Protein AF-A0A381Y6F7-F1 (afdb_monomer_lite)

Organism: NCBI:txid408172

pLDDT: mean 92.1, std 6.58, range [67.56, 97.69]

Sequence (168 aa):
MGVSTIHGAESFYEFLRPAHREKKAFVCNGSACMCAGTQDSLKKKLKEKLGDDKVGEMFCLGHCYENSSFHYNGENYAGNDIDKIDQIIKGENITQQKFVSKSFASTSFLMDDKLLNLDQFKSLLEKFINFDKKEIVKSILNSNLSGRGGAGFPTGLKWDFCSKEKSE

Secondary structure (DSSP, 8-state):
--HHHHHHHHHHSGGGSHHHHT-SEEEE--HHHHHTT-HHHHHHHHHHHH-GGGEEEES--S-TTT---EEETTEEE-GGGGGGHHHHHTT----PPPP------SS-SS--GGGSSHHHHHHHHHHHHTS-HHHHHHHHHHTTPBPTTTT--BHHHHHHHHHHSPP-

Radius of gyration: 22.66 Å; chains: 1; bounding box: 51×31×54 Å

InterPro domains:
  IPR036249 Thioredoxin-like superfamily [SSF52833] (2-108)
  IPR037225 NADH-ubiquinone oxidoreductase 51kDa subunit, FMN-binding domain superfamily [SSF142019] (113-166)

Foldseek 3Di:
DDPVVVLVVQCVDQCSNPLNVQAFKAAEPEPLLVVVVLRVVLQVLCCVVPNPSRYYYDYDPPVSVQHSWMDGDHDIAGHCVSVCVVCVVVVHDDDGDDDDDDDPDPDDDPDDPQPVDDVSVVVVCVVVVPDDPVVVLVVQQVVQDFDPPPPRHRPSVVSVVVVPDDDD

Structure (mmCIF, N/CA/C/O backbone):
data_AF-A0A381Y6F7-F1
#
_entry.id   AF-A0A381Y6F7-F1
#
loop_
_atom_site.group_PDB
_atom_site.id
_atom_site.type_symbol
_atom_site.label_atom_id
_atom_site.label_alt_id
_atom_site.label_comp_id
_atom_site.label_asym_id
_atom_site.label_entity_id
_atom_site.label_seq_id
_atom_site.pdbx_PDB_ins_code
_atom_site.Cartn_x
_atom_site.Cartn_y
_atom_site.Cartn_z
_atom_site.occupancy
_atom_site.B_iso_or_equiv
_atom_site.auth_seq_id
_atom_site.auth_comp_id
_atom_site.auth_asym_id
_atom_site.auth_atom_id
_atom_site.pdbx_PDB_model_num
ATOM 1 N N . MET A 1 1 ? -18.628 12.086 -21.484 1.00 79.19 1 MET A N 1
ATOM 2 C CA . MET A 1 1 ? -18.841 10.732 -20.920 1.00 79.19 1 MET A CA 1
ATOM 3 C C . MET A 1 1 ? -20.292 10.602 -20.494 1.00 79.19 1 MET A C 1
ATOM 5 O O . MET A 1 1 ? -20.850 11.593 -20.041 1.00 79.19 1 MET A O 1
ATOM 9 N N . GLY A 1 2 ? -20.904 9.430 -20.672 1.00 95.00 2 GLY A N 1
ATOM 10 C CA . GLY A 1 2 ? -22.287 9.191 -20.245 1.00 95.00 2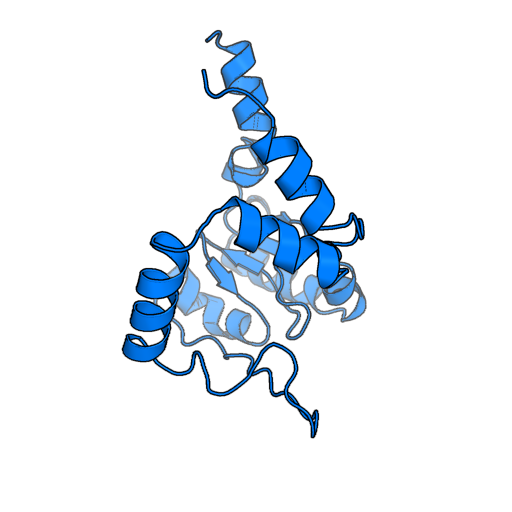 GLY A CA 1
ATOM 11 C C . GLY A 1 2 ? -22.401 8.933 -18.739 1.00 95.00 2 GLY A C 1
ATOM 12 O O . GLY A 1 2 ? -21.423 8.551 -18.096 1.00 95.00 2 GLY A O 1
ATOM 13 N N . VAL A 1 3 ? -23.607 9.099 -18.186 1.00 94.25 3 VAL A N 1
ATOM 14 C CA . VAL A 1 3 ? -23.908 8.854 -16.759 1.00 94.25 3 VAL A CA 1
ATOM 15 C C . VAL A 1 3 ? -23.587 7.411 -16.355 1.00 94.25 3 VAL A C 1
ATOM 17 O O . VAL A 1 3 ? -23.028 7.182 -15.287 1.00 94.25 3 VAL A O 1
ATOM 20 N N . SER A 1 4 ? -23.858 6.439 -17.229 1.00 94.94 4 SER A N 1
ATOM 21 C CA . SER A 1 4 ? -23.528 5.027 -16.996 1.00 94.94 4 SER A CA 1
ATOM 22 C C . SER A 1 4 ? -22.022 4.782 -16.882 1.00 94.94 4 SER A C 1
ATOM 24 O O . SER A 1 4 ? -21.589 4.030 -16.016 1.00 94.94 4 SER A O 1
ATOM 26 N N . THR A 1 5 ? -21.212 5.447 -17.711 1.00 96.31 5 THR A N 1
ATOM 27 C CA . THR A 1 5 ? -19.745 5.362 -17.653 1.00 96.31 5 THR A CA 1
ATOM 28 C C . THR A 1 5 ? -19.213 5.924 -16.339 1.00 96.31 5 THR A C 1
ATOM 30 O O . THR A 1 5 ? -18.355 5.310 -15.712 1.00 96.31 5 THR A O 1
ATOM 33 N N . ILE A 1 6 ? -19.751 7.068 -15.904 1.00 93.88 6 ILE A N 1
ATOM 34 C CA . ILE A 1 6 ? -19.375 7.697 -14.632 1.00 93.88 6 ILE A CA 1
ATOM 35 C C . ILE A 1 6 ? -19.743 6.776 -13.466 1.00 93.88 6 ILE A C 1
ATOM 37 O O . ILE A 1 6 ? -18.897 6.500 -12.621 1.00 93.88 6 ILE A O 1
ATOM 41 N N . HIS A 1 7 ? -20.965 6.240 -13.456 1.00 92.69 7 HIS A N 1
ATOM 42 C CA . HIS A 1 7 ? -21.415 5.324 -12.410 1.00 92.69 7 HIS A CA 1
ATOM 43 C C . HIS A 1 7 ? -20.602 4.019 -12.373 1.00 92.69 7 HIS A C 1
ATOM 45 O O . HIS A 1 7 ? -20.273 3.519 -11.298 1.00 92.69 7 HIS A O 1
ATOM 51 N N . GLY A 1 8 ? -20.232 3.476 -13.537 1.00 94.19 8 GLY A N 1
ATOM 52 C CA . GLY A 1 8 ? -19.371 2.295 -13.628 1.00 94.19 8 GLY A CA 1
ATOM 53 C C . GLY A 1 8 ? -17.983 2.540 -13.032 1.00 94.19 8 GLY A C 1
ATOM 54 O O . GLY A 1 8 ? -17.496 1.722 -12.258 1.00 94.19 8 GLY A O 1
ATOM 55 N N . ALA A 1 9 ? -17.373 3.691 -13.327 1.00 93.75 9 ALA A N 1
ATOM 56 C CA . ALA A 1 9 ? -16.093 4.069 -12.734 1.00 93.75 9 ALA A CA 1
ATOM 57 C C . ALA A 1 9 ? -16.208 4.321 -11.219 1.00 93.75 9 ALA A C 1
ATOM 59 O O . ALA A 1 9 ? -15.379 3.837 -10.456 1.00 93.75 9 ALA A O 1
ATOM 60 N N . GLU A 1 10 ? -17.248 5.028 -10.767 1.00 93.19 10 GLU A N 1
ATOM 61 C CA . GLU A 1 10 ? -17.475 5.322 -9.345 1.00 93.19 10 GLU A CA 1
ATOM 62 C C . GLU A 1 10 ? -17.694 4.043 -8.524 1.00 93.19 10 GLU A C 1
ATOM 64 O O . GLU A 1 10 ? -17.102 3.869 -7.464 1.00 93.19 10 GLU A O 1
ATOM 69 N N . SER A 1 11 ? -18.516 3.115 -9.012 1.00 93.38 11 SER A N 1
ATOM 70 C CA . SER A 1 11 ? -18.850 1.884 -8.281 1.00 93.38 11 SER A CA 1
ATOM 71 C C . SER A 1 11 ? -17.720 0.844 -8.241 1.00 93.38 11 SER A C 1
ATOM 73 O O . SER A 1 11 ? -17.747 -0.047 -7.382 1.00 93.38 11 SER A O 1
ATOM 75 N N . PHE A 1 12 ? -16.726 0.969 -9.131 1.00 93.38 12 PHE A N 1
ATOM 76 C CA . PHE A 1 12 ? -15.551 0.099 -9.192 1.00 93.38 12 PHE A CA 1
ATOM 77 C C . PHE A 1 12 ? -14.609 0.302 -8.000 1.00 93.38 12 PHE A C 1
ATOM 79 O O . PHE A 1 12 ? -14.135 -0.672 -7.416 1.00 93.38 12 PHE A O 1
ATOM 86 N N . TYR A 1 13 ? -14.346 1.554 -7.615 1.00 92.44 13 TYR A N 1
ATOM 87 C CA . TYR A 1 13 ? -13.439 1.862 -6.510 1.00 92.44 13 TYR A CA 1
ATOM 88 C C . TYR A 1 13 ? -14.158 1.748 -5.167 1.00 92.44 13 TYR A C 1
ATOM 90 O O . TYR A 1 13 ? -15.181 2.392 -4.941 1.00 92.44 13 TYR A O 1
ATOM 98 N N . GLU A 1 14 ? -13.585 0.972 -4.247 1.00 88.81 14 GLU A N 1
ATOM 99 C CA . GLU A 1 14 ? -14.238 0.607 -2.986 1.00 88.81 14 GLU A CA 1
ATOM 100 C C . GLU A 1 14 ? -14.725 1.831 -2.191 1.00 88.81 14 GLU A C 1
ATOM 102 O O . GLU A 1 14 ? -15.894 1.898 -1.833 1.00 88.81 14 GLU A O 1
ATOM 107 N N . PHE A 1 15 ? -13.885 2.858 -2.021 1.00 88.44 15 PHE A N 1
ATOM 108 C CA . PHE A 1 15 ? -14.240 4.082 -1.287 1.00 88.44 15 PHE A CA 1
ATOM 109 C C . PHE A 1 15 ? -15.236 5.005 -2.002 1.00 88.44 15 PHE A C 1
ATOM 111 O O . PHE A 1 15 ? -15.841 5.866 -1.364 1.00 88.44 15 PHE A O 1
ATOM 118 N N . LEU A 1 16 ? -15.407 4.856 -3.316 1.00 91.12 16 LEU A N 1
ATOM 119 C CA . LEU A 1 16 ? -16.358 5.653 -4.093 1.00 91.12 16 LEU A CA 1
ATOM 120 C C . LEU A 1 16 ? -17.727 4.969 -4.189 1.00 91.12 16 LEU A C 1
ATOM 122 O O . LEU A 1 16 ? -18.742 5.634 -4.414 1.00 91.12 16 LEU A O 1
ATOM 126 N N . ARG A 1 17 ? -17.791 3.654 -3.942 1.00 90.44 17 ARG A N 1
ATOM 127 C CA . ARG A 1 17 ? -19.044 2.901 -3.957 1.00 90.44 17 ARG A CA 1
ATOM 128 C C . ARG A 1 17 ? -20.024 3.468 -2.910 1.00 90.44 17 ARG A C 1
ATOM 130 O O . ARG A 1 17 ? -19.651 3.604 -1.743 1.00 90.44 17 ARG A O 1
ATOM 137 N N . PRO A 1 18 ? -21.298 3.741 -3.269 1.00 86.94 18 PRO A N 1
ATOM 138 C CA . PRO A 1 18 ? -22.288 4.317 -2.351 1.00 86.94 18 PRO A CA 1
ATOM 139 C C . PRO A 1 18 ? -22.393 3.603 -0.995 1.00 86.94 18 PRO A C 1
ATOM 141 O O . PRO A 1 18 ? -22.282 4.251 0.039 1.00 86.94 18 PRO A O 1
ATOM 144 N N . ALA A 1 19 ? -22.483 2.268 -0.994 1.00 86.81 19 ALA A N 1
ATOM 145 C CA . ALA A 1 19 ? -22.586 1.467 0.229 1.00 86.81 19 ALA A CA 1
ATOM 146 C C . ALA A 1 19 ? -21.365 1.589 1.164 1.00 86.81 19 ALA A C 1
ATOM 148 O O . ALA A 1 19 ? -21.490 1.411 2.374 1.00 86.81 19 ALA A O 1
ATOM 149 N N . HIS A 1 20 ? -20.182 1.884 0.614 1.00 88.81 20 HIS A N 1
ATOM 150 C CA . HIS A 1 20 ? -18.971 2.122 1.398 1.00 88.81 20 HIS A CA 1
ATOM 151 C C . HIS A 1 20 ? -18.963 3.536 1.986 1.00 88.81 20 HIS A C 1
ATOM 153 O O . HIS A 1 20 ? -18.633 3.698 3.155 1.00 88.81 20 HIS A O 1
ATOM 159 N N . ARG A 1 21 ? -19.406 4.550 1.231 1.00 86.81 21 ARG A N 1
ATOM 160 C CA . ARG A 1 21 ? -19.483 5.946 1.711 1.00 86.81 21 ARG A CA 1
ATOM 161 C C . ARG A 1 21 ? -20.404 6.139 2.917 1.00 86.81 21 ARG A C 1
ATOM 163 O O . ARG A 1 21 ? -20.231 7.087 3.675 1.00 86.81 21 ARG A O 1
ATOM 170 N N . GLU A 1 22 ? -21.378 5.254 3.106 1.00 89.31 22 GLU A N 1
ATOM 171 C CA . GLU A 1 22 ? -22.265 5.275 4.276 1.00 89.31 22 GLU A CA 1
ATOM 172 C C . GLU A 1 22 ? -21.573 4.822 5.576 1.00 89.31 22 GLU A C 1
ATOM 174 O O . GLU A 1 22 ? -22.058 5.120 6.676 1.00 89.31 22 GLU A O 1
ATOM 179 N N . LYS A 1 23 ? -20.442 4.111 5.464 1.00 93.12 23 LYS A N 1
ATOM 180 C CA . LYS A 1 23 ? -19.622 3.649 6.590 1.00 93.12 23 LYS A CA 1
ATOM 181 C C . LYS A 1 23 ? -18.607 4.720 6.993 1.00 93.12 23 LYS A C 1
ATOM 183 O O . LYS A 1 23 ? -18.137 5.500 6.173 1.00 93.12 23 LYS A O 1
ATOM 188 N N . LYS A 1 24 ? -18.252 4.740 8.279 1.00 93.38 24 LYS A N 1
ATOM 189 C CA . LYS A 1 24 ? -17.239 5.643 8.853 1.00 93.38 24 LYS A CA 1
ATOM 190 C C . LYS A 1 24 ? -15.921 4.940 9.159 1.00 93.38 24 LYS A C 1
ATOM 192 O O . LYS A 1 24 ? -14.872 5.569 9.072 1.00 93.38 24 LYS A O 1
ATOM 197 N N . ALA A 1 25 ? -15.985 3.664 9.538 1.00 96.44 25 ALA A N 1
ATOM 198 C CA . ALA A 1 25 ? -14.817 2.854 9.854 1.00 96.44 25 ALA A CA 1
ATOM 199 C C . ALA A 1 25 ? -14.862 1.515 9.123 1.00 96.44 25 ALA A C 1
ATOM 201 O O . ALA A 1 25 ? -15.943 0.969 8.887 1.00 96.44 25 ALA A O 1
ATOM 202 N N . PHE A 1 26 ? -13.691 0.956 8.834 1.00 97.06 26 PHE A N 1
ATOM 203 C CA . PHE A 1 26 ? -13.570 -0.342 8.180 1.00 97.06 26 PHE A CA 1
ATOM 204 C C . PHE A 1 26 ? -12.539 -1.213 8.874 1.00 97.06 26 PHE A C 1
ATOM 206 O O . PHE A 1 26 ? -11.397 -0.804 9.058 1.00 97.06 26 PHE A O 1
ATOM 213 N N . VAL A 1 27 ? -12.938 -2.426 9.235 1.00 97.56 27 VAL A N 1
ATOM 214 C CA . VAL A 1 27 ? -12.054 -3.426 9.835 1.00 97.56 27 VAL A CA 1
ATOM 215 C C . VAL A 1 27 ? -11.344 -4.204 8.728 1.00 97.56 27 VAL A C 1
ATOM 217 O O . VAL A 1 27 ? -11.984 -4.671 7.787 1.00 97.56 27 VAL A O 1
ATOM 220 N N . CYS A 1 28 ? -10.023 -4.356 8.830 1.00 97.38 28 CYS A N 1
ATOM 221 C CA . CYS A 1 28 ? -9.250 -5.158 7.881 1.00 97.38 28 CYS A CA 1
ATOM 222 C C . CYS A 1 28 ? -9.684 -6.635 7.944 1.00 97.38 28 CYS A C 1
ATOM 224 O O . CYS A 1 28 ? -9.648 -7.245 9.008 1.00 97.38 28 CYS A O 1
ATOM 226 N N . ASN A 1 29 ? -10.027 -7.244 6.814 1.00 96.19 29 ASN A N 1
ATOM 227 C CA . ASN A 1 29 ? -10.332 -8.677 6.713 1.00 96.19 29 ASN A CA 1
ATOM 228 C C . ASN A 1 29 ? -9.185 -9.486 6.074 1.00 96.19 29 ASN A C 1
ATOM 230 O O . ASN A 1 29 ? -9.373 -10.613 5.617 1.00 96.19 29 ASN A O 1
ATOM 234 N N . GLY A 1 30 ? -7.978 -8.911 6.037 1.00 95.81 30 GLY A N 1
ATOM 235 C CA . GLY A 1 30 ? -6.781 -9.586 5.547 1.00 95.81 30 GLY A CA 1
ATOM 236 C C . GLY A 1 30 ? -6.453 -10.833 6.372 1.00 95.81 30 GLY A C 1
ATOM 237 O O . GLY A 1 30 ? -6.586 -10.836 7.596 1.00 95.81 30 GLY A O 1
ATOM 238 N N . SER A 1 31 ? -5.974 -11.883 5.703 1.00 95.38 31 SER A N 1
ATOM 239 C CA . SER A 1 31 ? -5.714 -13.195 6.313 1.00 95.38 31 SER A CA 1
ATOM 240 C C . SER A 1 31 ? -4.795 -13.135 7.535 1.00 95.38 31 SER A C 1
ATOM 242 O O . SER A 1 31 ? -5.046 -13.842 8.503 1.00 95.38 31 SER A O 1
ATOM 244 N N . ALA A 1 32 ? -3.779 -12.267 7.529 1.00 95.62 32 ALA A N 1
ATOM 245 C CA . ALA A 1 32 ? -2.901 -12.058 8.681 1.00 95.62 32 ALA A CA 1
ATOM 246 C C . ALA A 1 32 ? -3.673 -11.565 9.918 1.00 95.62 32 ALA A C 1
ATOM 248 O O . ALA A 1 32 ? -3.568 -12.169 10.983 1.00 95.62 32 ALA A O 1
ATOM 249 N N . CYS A 1 33 ? -4.514 -10.537 9.766 1.00 95.88 33 CYS A N 1
ATOM 250 C CA . CYS A 1 33 ? -5.316 -9.999 10.867 1.00 95.88 33 CYS A CA 1
ATOM 251 C C . CYS A 1 33 ? -6.373 -10.999 11.353 1.00 95.88 33 CYS A C 1
ATOM 253 O O . CYS A 1 33 ? -6.590 -11.128 12.557 1.00 95.88 33 CYS A O 1
ATOM 255 N N . MET A 1 34 ? -6.992 -11.736 10.425 1.00 95.12 34 MET A N 1
ATOM 256 C CA . MET A 1 34 ? -7.941 -12.802 10.756 1.00 95.12 34 MET A CA 1
ATOM 257 C C . MET A 1 34 ? -7.259 -13.939 11.527 1.00 95.12 34 MET A C 1
ATOM 259 O O . MET A 1 34 ? -7.778 -14.390 12.542 1.00 95.12 34 MET A O 1
ATOM 263 N N . CYS A 1 35 ? -6.063 -14.357 11.100 1.00 96.38 35 CYS A N 1
ATOM 264 C CA . CYS A 1 35 ? -5.267 -15.374 11.788 1.00 96.38 35 CYS A CA 1
ATOM 265 C C . CYS A 1 35 ? -4.806 -14.914 13.178 1.00 96.38 35 CYS A C 1
ATOM 267 O O . CYS A 1 35 ? -4.701 -15.732 14.087 1.00 96.38 35 CYS A O 1
ATOM 269 N N . ALA A 1 36 ? -4.548 -13.615 13.356 1.00 96.19 36 ALA A N 1
ATOM 270 C CA . ALA A 1 36 ? -4.211 -13.041 14.654 1.00 96.19 36 ALA A CA 1
ATOM 271 C C . ALA A 1 36 ? -5.401 -13.009 15.633 1.00 96.19 36 ALA A C 1
ATOM 273 O O . ALA A 1 36 ? -5.193 -12.795 16.824 1.00 96.19 36 ALA A O 1
ATOM 274 N N . GLY A 1 37 ? -6.642 -13.180 15.155 1.00 96.12 37 GLY A N 1
ATOM 275 C CA . GLY A 1 37 ? -7.843 -13.205 16.001 1.00 96.12 37 GLY A CA 1
ATOM 276 C C . GLY A 1 37 ? -8.190 -11.864 16.660 1.00 96.12 37 GLY A C 1
ATOM 277 O O . GLY A 1 37 ? -8.941 -11.826 17.629 1.00 96.12 37 GLY A O 1
ATOM 278 N N . THR A 1 38 ? -7.645 -10.752 16.159 1.00 95.62 38 THR A N 1
ATOM 279 C CA . THR A 1 38 ? -7.806 -9.411 16.761 1.00 95.62 38 THR A CA 1
ATOM 280 C C . THR A 1 38 ? -9.019 -8.640 16.232 1.00 95.62 38 THR A C 1
ATOM 282 O O . THR A 1 38 ? -9.458 -7.669 16.846 1.00 95.62 38 THR A O 1
ATOM 285 N N . GLN A 1 39 ? -9.598 -9.076 15.111 1.00 96.06 39 GLN A N 1
ATOM 286 C CA . GLN A 1 39 ? -10.588 -8.278 14.384 1.00 96.06 39 GLN A CA 1
ATOM 287 C C . GLN A 1 39 ? -11.988 -8.302 14.995 1.00 96.06 39 GLN A C 1
ATOM 289 O O . GLN A 1 39 ? -12.707 -7.311 14.879 1.00 96.06 39 GLN A O 1
ATOM 294 N N . ASP A 1 40 ? -12.365 -9.363 15.709 1.00 96.19 40 ASP A N 1
ATOM 295 C CA . ASP A 1 40 ? -13.684 -9.443 16.346 1.00 96.19 40 ASP A CA 1
ATOM 296 C C . ASP A 1 40 ? -13.827 -8.441 17.499 1.00 96.19 40 ASP A C 1
ATOM 298 O O . ASP A 1 40 ? -14.822 -7.712 17.586 1.00 96.19 40 ASP A O 1
ATOM 302 N N . SER A 1 41 ? -12.811 -8.350 18.365 1.00 96.50 41 SER A N 1
ATOM 303 C CA . SER A 1 41 ? -12.792 -7.393 19.476 1.00 96.50 41 SER A CA 1
ATOM 304 C C . SER A 1 41 ? -12.710 -5.951 18.970 1.00 96.50 41 SER A C 1
ATOM 306 O O . SER A 1 41 ? -13.448 -5.086 19.450 1.00 96.50 41 SER A O 1
ATOM 308 N N . LEU A 1 42 ? -11.889 -5.705 17.944 1.00 97.38 42 LEU A N 1
ATOM 309 C CA . LEU A 1 42 ? -11.792 -4.420 17.257 1.00 97.38 42 LEU A CA 1
ATOM 310 C C . LEU A 1 42 ? -13.139 -3.985 16.669 1.00 97.38 42 LEU A C 1
ATOM 312 O O . LEU A 1 42 ? -13.602 -2.871 16.920 1.00 97.38 42 LEU A O 1
ATOM 316 N N . LYS A 1 43 ? -13.797 -4.875 15.918 1.00 97.62 43 LYS A N 1
ATOM 317 C CA . LYS A 1 43 ? -15.099 -4.616 15.296 1.00 97.62 43 LYS A CA 1
ATOM 318 C C . LYS A 1 43 ? -16.149 -4.272 16.343 1.00 97.62 43 LYS A C 1
ATOM 320 O O . LYS A 1 43 ? -16.899 -3.318 16.150 1.00 97.62 43 LYS A O 1
ATOM 325 N N . LYS A 1 44 ? -16.179 -5.001 17.464 1.00 97.62 44 LYS A N 1
ATOM 326 C CA . LYS A 1 44 ? -17.082 -4.712 18.585 1.00 97.62 44 LYS A CA 1
ATOM 327 C C . LYS A 1 44 ? -16.841 -3.309 19.154 1.00 97.62 44 LYS A C 1
ATOM 329 O O . LYS A 1 44 ? -17.784 -2.530 19.243 1.00 97.62 44 LYS A O 1
ATOM 334 N N . LYS A 1 45 ? -15.588 -2.954 19.451 1.00 97.44 45 LYS A N 1
ATOM 335 C CA . LYS A 1 45 ? -15.225 -1.642 20.013 1.00 97.44 45 LYS A CA 1
ATOM 336 C C . LYS A 1 45 ? -15.564 -0.482 19.069 1.00 97.44 45 LYS A C 1
ATOM 338 O O . LYS A 1 45 ? -16.076 0.543 19.509 1.00 97.44 45 LYS A O 1
ATOM 343 N N . LEU A 1 46 ? -15.343 -0.648 17.764 1.00 97.44 46 LEU A N 1
ATOM 344 C CA . LEU A 1 46 ? -15.738 0.354 16.768 1.00 97.44 46 LEU A CA 1
ATOM 345 C C . LEU A 1 46 ? -17.259 0.513 16.687 1.00 97.44 46 LEU A C 1
ATOM 347 O O . LEU A 1 46 ? -17.748 1.639 16.625 1.00 97.44 46 LEU A O 1
ATOM 351 N N . LYS A 1 47 ? -18.013 -0.591 16.724 1.00 97.56 47 LYS A N 1
ATOM 352 C CA . LYS A 1 47 ? -19.483 -0.561 16.703 1.00 97.56 47 LYS A CA 1
ATOM 353 C C . LYS A 1 47 ? -20.062 0.120 17.937 1.00 97.56 47 LYS A C 1
ATOM 355 O O . LYS A 1 47 ? -20.972 0.929 17.799 1.00 97.56 47 LYS A O 1
ATOM 360 N N . GLU A 1 48 ? -19.492 -0.134 19.114 1.00 97.19 48 GLU A N 1
ATOM 361 C CA . GLU A 1 48 ? -19.870 0.543 20.362 1.00 97.19 48 GLU A CA 1
ATOM 362 C C . GLU A 1 48 ? -19.678 2.067 20.285 1.00 97.19 48 GLU A C 1
ATOM 364 O O . GLU A 1 48 ? -20.453 2.814 20.878 1.00 97.19 48 GLU A O 1
ATOM 369 N N . LYS A 1 49 ? -18.670 2.544 19.543 1.00 96.25 49 LYS A N 1
ATOM 370 C CA . LYS A 1 49 ? -18.358 3.977 19.418 1.00 96.25 49 LYS A CA 1
ATOM 371 C C . LYS A 1 49 ? -19.066 4.680 18.260 1.00 96.25 49 LYS A C 1
ATOM 373 O O . LYS A 1 49 ? -19.368 5.865 18.371 1.00 96.25 49 LYS A O 1
ATOM 378 N N . LEU A 1 50 ? -19.290 3.989 17.143 1.00 95.56 50 LEU A N 1
ATOM 379 C CA . LEU A 1 50 ? -19.746 4.598 15.886 1.00 95.56 50 LEU A CA 1
ATOM 380 C C . LEU A 1 50 ? -21.156 4.173 15.461 1.00 95.56 50 LEU A C 1
ATOM 382 O O . LEU A 1 50 ? -21.746 4.856 14.624 1.00 95.56 50 LEU A O 1
ATOM 386 N N . GLY A 1 51 ? -21.685 3.083 16.017 1.00 95.75 51 GLY A N 1
ATOM 387 C CA . GLY A 1 51 ? -22.933 2.449 15.595 1.00 95.75 51 GLY A CA 1
ATOM 388 C C . GLY A 1 51 ? -22.717 1.278 14.631 1.00 95.75 51 GLY A C 1
ATOM 389 O O . GLY A 1 51 ? -21.765 1.244 13.846 1.00 95.75 51 GLY A O 1
ATOM 390 N N . ASP A 1 52 ? -23.628 0.303 14.678 1.00 93.44 52 ASP A N 1
ATOM 391 C CA . ASP A 1 52 ? -23.560 -0.925 13.875 1.00 93.44 52 ASP A CA 1
ATOM 392 C C . ASP A 1 52 ? -23.594 -0.669 12.365 1.00 93.44 52 ASP A C 1
ATOM 394 O O . ASP A 1 52 ? -22.940 -1.372 11.591 1.00 93.44 52 ASP A O 1
ATOM 398 N N . ASP A 1 53 ? -24.331 0.354 11.937 1.00 94.12 53 ASP A N 1
ATOM 399 C CA . ASP A 1 53 ? -24.473 0.730 10.537 1.00 94.12 53 ASP A CA 1
ATOM 400 C C . ASP A 1 53 ? -23.242 1.470 9.997 1.00 94.12 53 ASP A C 1
ATOM 402 O O . ASP A 1 53 ? -23.092 1.562 8.779 1.00 94.12 53 ASP A O 1
ATOM 406 N N . LYS A 1 54 ? -22.334 1.946 10.863 1.00 95.12 54 LYS A N 1
ATOM 407 C CA . LYS A 1 54 ? -21.157 2.746 10.482 1.00 95.12 54 LYS A CA 1
ATOM 408 C C . LYS A 1 54 ? -19.856 1.963 10.364 1.00 95.12 54 LYS A C 1
ATOM 410 O O . LYS A 1 54 ? -18.870 2.535 9.900 1.00 95.12 54 LYS A O 1
ATOM 415 N N . VAL A 1 55 ? -19.843 0.686 10.736 1.00 96.56 55 VAL A N 1
ATOM 416 C CA . VAL A 1 55 ? -18.642 -0.157 10.671 1.00 96.56 55 VAL A CA 1
ATOM 417 C C . VAL A 1 55 ? -18.777 -1.177 9.546 1.00 96.56 55 VAL A C 1
ATOM 419 O O . VAL A 1 55 ? -19.700 -1.992 9.532 1.00 96.56 55 VAL A O 1
ATOM 422 N N . GLY A 1 56 ? -17.863 -1.105 8.583 1.00 94.94 56 GLY A N 1
ATOM 423 C CA . GLY A 1 56 ? -17.714 -2.060 7.492 1.00 94.94 56 GLY A CA 1
ATOM 424 C C . GLY A 1 56 ? -16.460 -2.918 7.636 1.00 94.94 56 GLY A C 1
ATOM 425 O O . GLY A 1 56 ? -15.754 -2.878 8.645 1.00 94.94 56 GLY A O 1
ATOM 426 N N . GLU A 1 57 ? -16.173 -3.675 6.588 1.00 94.81 57 GLU A N 1
ATOM 427 C CA . GLU A 1 57 ? -14.931 -4.426 6.424 1.00 94.81 57 GLU A CA 1
ATOM 428 C C . GLU A 1 57 ? -14.262 -4.004 5.123 1.00 94.81 57 GLU A C 1
ATOM 430 O O . GLU A 1 57 ? -14.939 -3.583 4.185 1.00 94.81 57 GLU A O 1
ATOM 435 N N . MET A 1 58 ? -12.942 -4.135 5.067 1.00 92.81 58 MET A N 1
ATOM 436 C CA . MET A 1 58 ? -12.165 -3.880 3.862 1.00 92.81 58 MET A CA 1
ATOM 437 C C . MET A 1 58 ? -10.973 -4.815 3.756 1.00 92.81 58 MET A C 1
ATOM 439 O O . MET A 1 58 ? -10.516 -5.382 4.750 1.00 92.81 58 MET A O 1
ATOM 443 N N . PHE A 1 59 ? -10.448 -4.931 2.540 1.00 92.81 59 PHE A N 1
ATOM 444 C CA . PHE A 1 59 ? -9.254 -5.718 2.271 1.00 92.81 59 PHE A CA 1
ATOM 445 C C . PHE A 1 59 ? -8.009 -5.164 2.972 1.00 92.81 59 PHE A C 1
ATOM 447 O O . PHE A 1 59 ? -8.012 -4.067 3.527 1.00 92.81 59 PHE A O 1
ATOM 454 N N . CYS A 1 60 ? -6.953 -5.983 2.959 1.00 94.31 60 CYS A N 1
ATOM 455 C CA . CYS A 1 60 ? -5.693 -5.767 3.665 1.00 94.31 60 CYS A CA 1
ATOM 456 C C . CYS A 1 60 ? -5.246 -4.296 3.701 1.00 94.31 60 CYS A C 1
ATOM 458 O O . CYS A 1 60 ? -4.992 -3.690 2.662 1.00 94.31 60 CYS A O 1
ATOM 460 N N . LEU A 1 61 ? -5.075 -3.772 4.917 1.00 94.81 61 LEU A N 1
ATOM 461 C CA . LEU A 1 61 ? -4.650 -2.394 5.168 1.00 94.81 61 LEU A CA 1
ATOM 462 C C . LEU A 1 61 ? -3.130 -2.184 5.188 1.00 94.81 61 LEU A C 1
ATOM 464 O O . LEU A 1 61 ? -2.670 -1.068 5.395 1.00 94.81 61 LEU A O 1
ATOM 468 N N . GLY A 1 62 ? -2.333 -3.239 4.998 1.00 92.88 62 GLY A N 1
ATOM 469 C CA . GLY A 1 62 ? -0.868 -3.138 5.012 1.00 92.88 62 GLY A CA 1
ATOM 470 C C . GLY A 1 62 ? -0.232 -3.073 6.408 1.00 92.88 62 GLY A C 1
ATOM 471 O O . GLY A 1 62 ? 0.976 -2.894 6.508 1.00 92.88 62 GLY A O 1
ATOM 472 N N . HIS A 1 63 ? -1.007 -3.290 7.474 1.00 93.19 63 HIS A N 1
ATOM 473 C CA . HIS A 1 63 ? -0.547 -3.285 8.872 1.00 93.19 63 HIS A CA 1
ATOM 474 C C . HIS A 1 63 ? -0.471 -4.695 9.492 1.00 93.19 63 HIS A C 1
ATOM 476 O O . HIS A 1 63 ? -0.649 -4.885 10.695 1.00 93.19 63 HIS A O 1
ATOM 482 N N . CYS A 1 64 ? -0.185 -5.718 8.678 1.00 91.38 64 CYS A N 1
ATOM 483 C CA . CYS A 1 64 ? -0.137 -7.122 9.118 1.00 91.38 64 CYS A CA 1
ATOM 484 C C . CYS A 1 64 ? 0.864 -7.391 10.257 1.00 91.38 64 CYS A C 1
ATOM 486 O O . CYS A 1 64 ? 0.742 -8.390 10.956 1.00 91.38 64 CYS A O 1
ATOM 488 N N . TYR A 1 65 ? 1.869 -6.529 10.421 1.00 89.62 65 TYR A N 1
ATOM 489 C CA . TYR A 1 65 ? 2.891 -6.638 11.462 1.00 89.62 65 TYR A CA 1
ATOM 490 C C . TYR A 1 65 ? 2.382 -6.221 12.855 1.00 89.62 65 TYR A C 1
ATOM 492 O O . TYR A 1 65 ? 2.963 -6.635 13.853 1.00 89.62 65 TYR A O 1
ATOM 500 N N . GLU A 1 66 ? 1.297 -5.442 12.930 1.00 91.62 66 GLU A N 1
ATOM 501 C CA . GLU A 1 66 ? 0.672 -4.992 14.184 1.00 91.62 66 GLU A CA 1
ATOM 502 C C . GLU A 1 66 ? -0.721 -5.596 14.410 1.00 91.62 66 GLU A C 1
ATOM 504 O O . GLU A 1 66 ? -1.137 -5.759 15.555 1.00 91.62 66 GLU A O 1
ATOM 509 N N . ASN A 1 67 ? -1.424 -5.994 13.342 1.00 93.31 67 ASN A N 1
ATOM 510 C CA . ASN A 1 67 ? -2.822 -6.440 13.386 1.00 93.31 67 ASN A CA 1
ATOM 511 C C . ASN A 1 67 ? -3.743 -5.363 13.982 1.00 93.31 67 ASN A C 1
ATOM 513 O O . ASN A 1 67 ? -3.431 -4.175 13.869 1.00 93.31 67 ASN A O 1
ATOM 517 N N . SER A 1 68 ? -4.918 -5.744 14.506 1.00 95.94 68 SER A N 1
ATOM 518 C CA . SER A 1 68 ? -5.944 -4.809 15.002 1.00 95.94 68 SER A CA 1
ATOM 519 C C . SER A 1 68 ? -6.192 -3.636 14.043 1.00 95.94 68 SER A C 1
ATOM 521 O O . SER A 1 68 ? -6.377 -2.496 14.463 1.00 95.94 68 SER A O 1
ATOM 523 N N . SER A 1 69 ? -6.117 -3.900 12.736 1.00 96.81 69 SER A N 1
ATOM 524 C CA . SER A 1 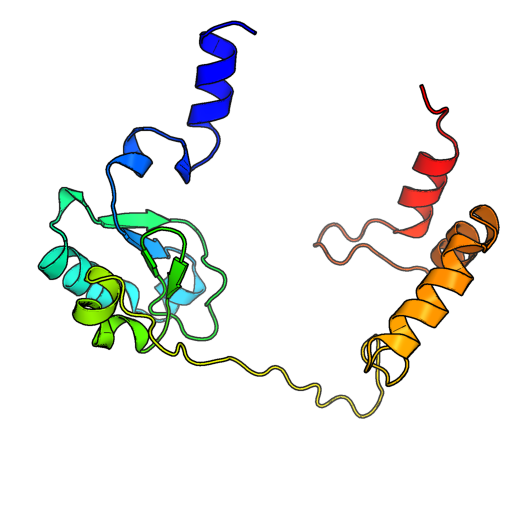69 ? -6.016 -2.841 11.738 1.00 96.81 69 SER A CA 1
ATOM 525 C C . SER A 1 69 ? -7.396 -2.376 11.303 1.00 96.81 69 SER A C 1
ATOM 527 O O . SER A 1 69 ? -8.246 -3.198 10.936 1.00 96.81 69 SER A O 1
ATOM 529 N N . PHE A 1 70 ? -7.600 -1.063 11.293 1.00 97.38 70 PHE A N 1
ATOM 530 C CA . PHE A 1 70 ? -8.824 -0.434 10.816 1.00 97.38 70 PHE A CA 1
ATOM 531 C C . PHE A 1 70 ? -8.535 0.874 10.086 1.00 97.38 70 PHE A C 1
ATOM 533 O O . PHE A 1 70 ? -7.525 1.532 10.317 1.00 97.38 70 PHE A O 1
ATOM 540 N N . HIS A 1 71 ? -9.447 1.246 9.198 1.00 96.38 71 HIS A N 1
ATOM 541 C CA . HIS A 1 71 ? -9.448 2.525 8.510 1.00 96.38 71 HIS A CA 1
ATOM 542 C C . HIS A 1 71 ? -10.520 3.423 9.109 1.00 96.38 71 HIS A C 1
ATOM 544 O O . HIS A 1 71 ? -11.649 2.971 9.318 1.00 96.38 71 HIS A O 1
ATOM 550 N N . TYR A 1 72 ? -10.197 4.690 9.339 1.00 95.38 72 TYR A N 1
ATOM 551 C CA . TYR A 1 72 ? -11.155 5.706 9.752 1.00 95.38 72 TYR A CA 1
ATOM 552 C C . TYR A 1 72 ? -10.789 7.049 9.119 1.00 95.38 72 TYR A C 1
ATOM 554 O O . TYR A 1 72 ? -9.667 7.524 9.253 1.00 95.38 72 TYR A O 1
ATOM 562 N N . ASN A 1 73 ? -11.754 7.659 8.428 1.00 89.75 73 ASN A N 1
ATOM 563 C CA . ASN A 1 73 ? -11.657 9.013 7.874 1.00 89.75 73 ASN A CA 1
ATOM 564 C C . ASN A 1 73 ? -10.386 9.312 7.042 1.00 89.75 73 ASN A C 1
ATOM 566 O O . ASN A 1 73 ? -9.793 10.380 7.170 1.00 89.75 73 ASN A O 1
ATOM 570 N N . GLY A 1 74 ? -9.969 8.382 6.178 1.00 89.25 74 GLY A N 1
ATOM 571 C CA . GLY A 1 74 ? -8.809 8.571 5.300 1.00 89.25 74 GLY A CA 1
ATOM 572 C C . GLY A 1 74 ? -7.479 8.103 5.892 1.00 89.25 74 GLY A C 1
ATOM 573 O O . GLY A 1 74 ? -6.491 8.051 5.163 1.00 89.25 74 GLY A O 1
ATOM 574 N N . GLU A 1 75 ? -7.456 7.686 7.158 1.00 93.12 75 GLU A N 1
ATOM 575 C CA . GLU A 1 75 ? -6.258 7.189 7.831 1.00 93.12 75 GLU A CA 1
ATOM 576 C C . GLU A 1 75 ? -6.392 5.721 8.241 1.00 93.12 75 GLU A C 1
ATOM 578 O O . GLU A 1 75 ? -7.477 5.232 8.567 1.00 93.12 75 GLU A O 1
ATOM 583 N N . ASN A 1 76 ? -5.262 5.015 8.220 1.00 95.06 76 ASN A N 1
ATOM 584 C CA . ASN A 1 76 ? -5.149 3.659 8.740 1.00 95.06 76 ASN A CA 1
ATOM 585 C C . ASN A 1 76 ? -4.564 3.702 10.152 1.00 95.06 76 ASN A C 1
ATOM 587 O O . ASN A 1 76 ? -3.654 4.484 10.427 1.00 95.06 76 ASN A O 1
ATOM 591 N N . TYR A 1 77 ? -5.077 2.825 11.005 1.00 95.81 77 TYR A N 1
ATOM 592 C CA . TYR A 1 77 ? -4.680 2.640 12.396 1.00 95.81 77 TYR A CA 1
ATOM 593 C C . TYR A 1 77 ? -4.474 1.149 12.664 1.00 95.81 77 TYR A C 1
ATOM 595 O O . TYR A 1 77 ? -5.090 0.304 12.000 1.00 95.81 77 TYR A O 1
ATOM 603 N N . ALA A 1 78 ? -3.623 0.810 13.631 1.00 95.69 78 ALA A N 1
ATOM 604 C CA . ALA A 1 78 ? -3.297 -0.580 13.939 1.00 95.69 78 ALA A CA 1
ATOM 605 C C . ALA A 1 78 ? -2.886 -0.787 15.404 1.00 95.69 78 ALA A C 1
ATOM 607 O O . ALA A 1 78 ? -2.777 0.156 16.187 1.00 95.69 78 ALA A O 1
ATOM 608 N N . GLY A 1 79 ? -2.706 -2.052 15.792 1.00 94.56 79 GLY A N 1
ATOM 609 C CA . GLY A 1 79 ? -2.202 -2.420 17.112 1.00 94.56 79 GLY A CA 1
ATOM 610 C C . GLY A 1 79 ? -3.018 -1.799 18.250 1.00 94.56 79 GLY A C 1
ATOM 611 O O . GLY A 1 79 ? -4.214 -2.062 18.388 1.00 94.56 79 GLY A O 1
ATOM 612 N N . ASN A 1 80 ? -2.360 -0.963 19.057 1.00 94.88 80 ASN A N 1
ATOM 613 C CA . ASN A 1 80 ? -2.952 -0.314 20.232 1.00 94.88 80 ASN A CA 1
ATOM 614 C C . ASN A 1 80 ? -3.622 1.037 19.918 1.00 94.88 80 ASN A C 1
ATOM 616 O O . ASN A 1 80 ? -4.160 1.676 20.822 1.00 94.88 80 ASN A O 1
ATOM 620 N N . ASP A 1 81 ? -3.627 1.500 18.664 1.00 95.44 81 ASP A N 1
ATOM 621 C CA . ASP A 1 81 ? -4.269 2.772 18.297 1.00 95.44 81 ASP A CA 1
ATOM 622 C C . ASP A 1 81 ? -5.768 2.771 18.617 1.00 95.44 81 ASP A C 1
ATOM 624 O O . ASP A 1 81 ? -6.340 3.797 18.989 1.00 95.44 81 ASP A O 1
ATOM 628 N N . ILE A 1 82 ? -6.401 1.595 18.564 1.00 95.88 82 ILE A N 1
ATOM 629 C CA . ILE A 1 82 ? -7.803 1.413 18.943 1.00 95.88 82 ILE A CA 1
ATOM 630 C C . ILE A 1 82 ? -8.091 1.829 20.397 1.00 95.88 82 ILE A C 1
ATOM 632 O O . ILE A 1 82 ? -9.223 2.182 20.735 1.00 95.88 82 ILE A O 1
ATOM 636 N N . ASP A 1 83 ? -7.094 1.836 21.281 1.00 95.19 83 ASP A N 1
ATOM 637 C CA . ASP A 1 83 ? -7.254 2.303 22.663 1.00 95.19 83 ASP A CA 1
ATOM 638 C C . ASP A 1 83 ? -7.453 3.811 22.763 1.00 95.19 83 ASP A C 1
ATOM 640 O O . ASP A 1 83 ? -8.033 4.292 23.735 1.00 95.19 83 ASP A O 1
ATOM 644 N N . LYS A 1 84 ? -7.081 4.546 21.714 1.00 96.19 84 LYS A N 1
ATOM 645 C CA . LYS A 1 84 ? -7.265 5.992 21.592 1.00 96.19 84 LYS A CA 1
ATOM 646 C C . LYS A 1 84 ? -8.443 6.361 20.687 1.00 96.19 84 LYS A C 1
ATOM 648 O O . LYS A 1 84 ? -8.524 7.500 20.239 1.00 96.19 84 LYS A O 1
ATOM 653 N N . ILE A 1 85 ? -9.384 5.445 20.435 1.00 95.69 85 ILE A N 1
ATOM 654 C CA . ILE A 1 85 ? -10.523 5.679 19.528 1.00 95.69 85 ILE A CA 1
ATOM 655 C C . ILE A 1 85 ? -11.319 6.953 19.847 1.00 95.69 85 ILE A C 1
ATOM 657 O O . ILE A 1 85 ? -11.752 7.651 18.937 1.00 95.69 85 ILE A O 1
ATOM 661 N N . ASP A 1 86 ? -11.457 7.311 21.125 1.00 96.31 86 ASP A N 1
ATOM 662 C CA . ASP A 1 86 ? -12.143 8.543 21.529 1.00 96.31 86 ASP A CA 1
ATOM 663 C C . ASP A 1 86 ? -11.400 9.816 21.091 1.00 96.31 86 ASP A C 1
ATOM 665 O O . ASP A 1 86 ? -12.040 10.823 20.800 1.00 96.31 86 ASP A O 1
ATOM 669 N N . GLN A 1 87 ? -10.067 9.775 21.026 1.00 96.31 87 GLN A N 1
ATOM 670 C CA . GLN A 1 87 ? -9.231 10.866 20.507 1.00 96.31 87 GLN A CA 1
ATOM 671 C C . GLN A 1 87 ? -9.303 10.901 18.975 1.00 96.31 87 GLN A C 1
ATOM 673 O O . GLN A 1 87 ? -9.548 11.954 18.388 1.00 96.31 87 GLN A O 1
ATOM 678 N N . ILE A 1 88 ? -9.201 9.729 18.333 1.00 95.75 88 ILE A N 1
ATOM 679 C CA . ILE A 1 88 ? -9.293 9.573 16.871 1.00 95.75 88 ILE A CA 1
ATOM 680 C C . ILE A 1 88 ? -10.618 10.145 16.344 1.00 95.75 88 ILE A C 1
ATOM 682 O O . ILE A 1 88 ? -10.632 10.927 15.396 1.00 95.75 88 ILE A O 1
ATOM 686 N N . ILE A 1 89 ? -11.747 9.814 16.981 1.00 95.12 89 ILE A N 1
ATOM 687 C CA . ILE A 1 89 ? -13.073 10.286 16.549 1.00 95.12 89 ILE A CA 1
ATOM 688 C C . ILE A 1 89 ? -13.214 11.809 16.685 1.00 95.12 89 ILE A C 1
ATOM 690 O O . ILE A 1 89 ? -13.911 12.426 15.879 1.00 95.12 89 ILE A O 1
ATOM 694 N N . LYS A 1 90 ? -12.539 12.426 17.663 1.00 95.50 90 LYS A N 1
ATOM 695 C CA . LYS A 1 90 ? -12.501 13.888 17.837 1.00 95.50 90 LYS A CA 1
ATOM 696 C C . LYS A 1 90 ? -11.600 14.598 16.822 1.00 95.50 90 LYS A C 1
ATOM 698 O O . LYS A 1 90 ? -11.609 15.825 16.782 1.00 95.50 90 LYS A O 1
ATOM 703 N N . GLY A 1 91 ? -10.847 13.853 16.011 1.00 92.06 91 GLY A N 1
ATOM 704 C CA . GLY A 1 91 ? -9.869 14.405 15.075 1.00 92.06 91 GLY A CA 1
ATOM 705 C C . GLY A 1 91 ? -8.568 14.842 15.751 1.00 92.06 91 GLY A C 1
ATOM 706 O O . GLY A 1 91 ? -7.858 15.693 15.219 1.00 92.06 91 GLY A O 1
ATOM 707 N N . GLU A 1 92 ? -8.261 14.304 16.933 1.00 93.94 92 GLU A N 1
ATOM 708 C CA . GLU A 1 92 ? -6.971 14.532 17.580 1.00 93.94 92 GLU A CA 1
ATOM 709 C C . GLU A 1 92 ? -5.879 13.727 16.860 1.00 93.94 92 GLU A C 1
ATOM 711 O O . GLU A 1 92 ? -6.057 12.550 16.540 1.00 93.94 92 GLU A O 1
ATOM 716 N N . ASN A 1 93 ? -4.720 14.349 16.636 1.00 87.38 93 ASN A N 1
ATOM 717 C CA . ASN A 1 93 ? -3.567 13.663 16.060 1.00 87.38 93 ASN A CA 1
ATOM 718 C C . ASN A 1 93 ? -2.944 12.735 17.102 1.00 87.38 93 ASN A C 1
ATOM 720 O O . ASN A 1 93 ? -2.269 13.192 18.029 1.00 87.38 93 ASN A O 1
ATOM 724 N N . ILE A 1 94 ? -3.135 11.429 16.934 1.00 92.00 94 ILE A N 1
ATOM 725 C CA . ILE A 1 94 ? -2.473 10.437 17.774 1.00 92.00 94 ILE A CA 1
ATOM 726 C C . ILE A 1 94 ? -1.103 10.074 17.202 1.00 92.00 94 ILE A C 1
ATOM 728 O O . ILE A 1 94 ? -0.926 9.868 16.003 1.00 92.00 94 ILE A O 1
ATOM 732 N N . THR A 1 95 ? -0.111 9.941 18.079 1.00 90.00 95 THR A N 1
ATOM 733 C CA . THR A 1 95 ? 1.163 9.331 17.696 1.00 90.00 95 THR A CA 1
ATOM 734 C C . THR A 1 95 ? 0.952 7.829 17.538 1.00 90.00 95 THR A C 1
ATOM 736 O O . THR A 1 95 ? 0.844 7.120 18.546 1.00 90.00 95 THR A O 1
ATOM 739 N N . GLN A 1 96 ? 0.885 7.372 16.286 1.00 88.25 96 GLN A N 1
ATOM 740 C CA . GLN A 1 96 ? 0.894 5.952 15.936 1.00 88.25 96 GLN A CA 1
ATOM 741 C C . GLN A 1 96 ? 2.282 5.350 16.179 1.00 88.25 96 GLN A C 1
ATOM 743 O O . GLN A 1 96 ? 3.311 6.034 16.073 1.00 88.25 96 GLN A O 1
ATOM 748 N N . GLN A 1 97 ? 2.324 4.058 16.495 1.00 80.94 97 GLN A N 1
ATOM 749 C CA . GLN A 1 97 ? 3.586 3.344 16.626 1.00 80.94 97 GLN A CA 1
ATOM 750 C C . GLN A 1 97 ? 4.242 3.198 15.245 1.00 80.94 97 GLN A C 1
ATOM 752 O O . GLN A 1 97 ? 3.617 2.803 14.266 1.00 80.94 97 GLN A O 1
ATOM 757 N N . LYS A 1 98 ? 5.526 3.560 15.140 1.00 78.19 98 LYS A N 1
ATOM 758 C CA . LYS A 1 98 ? 6.277 3.393 13.892 1.00 78.19 98 LYS A CA 1
ATOM 759 C C . LYS A 1 98 ? 6.943 2.027 13.875 1.00 78.19 98 LYS A C 1
ATOM 761 O O . LYS A 1 98 ? 7.756 1.724 14.749 1.00 78.19 98 LYS A O 1
ATOM 766 N N . PHE A 1 99 ? 6.670 1.250 12.836 1.00 77.50 99 PHE A N 1
ATOM 767 C CA . PHE A 1 99 ? 7.467 0.074 12.523 1.00 77.50 99 PHE A CA 1
ATOM 768 C C . PHE A 1 99 ? 8.802 0.491 11.906 1.00 77.50 99 PHE A C 1
ATOM 770 O O . PHE A 1 99 ? 8.850 1.282 10.962 1.00 77.50 99 PHE A O 1
ATOM 777 N N . VAL A 1 100 ? 9.895 -0.057 12.436 1.00 78.31 100 VAL A N 1
ATOM 778 C CA . VAL A 1 100 ? 11.241 0.153 11.902 1.00 78.31 100 VAL A CA 1
ATOM 779 C C . VAL A 1 100 ? 11.721 -1.158 11.301 1.00 78.31 100 VAL A C 1
ATOM 781 O O . VAL A 1 100 ? 11.934 -2.138 12.012 1.00 78.31 100 VAL A O 1
ATOM 784 N N . SER A 1 101 ? 11.917 -1.166 9.986 1.00 75.75 101 SER A N 1
ATOM 785 C CA . SER A 1 101 ? 12.612 -2.259 9.310 1.00 75.75 101 SER A CA 1
ATOM 786 C C . SER A 1 101 ? 14.119 -2.028 9.389 1.00 75.75 101 SER A C 1
ATOM 788 O O . SER A 1 101 ? 14.595 -0.926 9.115 1.00 75.75 101 SER A O 1
ATOM 790 N N . LYS A 1 102 ? 14.878 -3.066 9.748 1.00 76.75 102 LYS A N 1
ATOM 791 C CA . LYS A 1 102 ? 16.344 -3.050 9.726 1.00 76.75 102 LYS A CA 1
ATOM 792 C C . LYS A 1 102 ? 16.852 -4.239 8.923 1.00 76.75 102 LYS A C 1
ATOM 794 O O . LYS A 1 102 ? 16.461 -5.376 9.175 1.00 76.75 102 LYS A O 1
ATOM 799 N N . SER A 1 103 ? 17.755 -3.978 7.981 1.00 77.56 103 SER A N 1
ATOM 800 C CA . SER A 1 103 ? 18.501 -5.045 7.318 1.00 77.56 103 SER A CA 1
ATOM 801 C C . SER A 1 103 ? 19.555 -5.608 8.272 1.00 77.56 103 SER A C 1
ATOM 803 O O . SER A 1 103 ? 20.350 -4.857 8.839 1.00 77.56 103 SER A O 1
ATOM 805 N N . PHE A 1 104 ? 19.568 -6.930 8.433 1.00 81.12 104 PHE A N 1
ATOM 806 C CA . PHE A 1 104 ? 20.636 -7.663 9.123 1.00 81.12 104 PHE A CA 1
ATOM 807 C C . PHE A 1 104 ? 21.639 -8.285 8.143 1.00 81.12 104 PHE A C 1
ATOM 809 O O . PHE A 1 104 ? 22.520 -9.037 8.554 1.00 81.12 104 PHE A O 1
ATOM 816 N N . ALA A 1 105 ? 21.508 -7.999 6.845 1.00 81.56 105 ALA A N 1
ATOM 817 C CA . ALA A 1 105 ? 22.455 -8.480 5.855 1.00 81.56 105 ALA A CA 1
ATOM 818 C C . ALA A 1 105 ? 23.821 -7.812 6.076 1.00 81.56 105 ALA A C 1
ATOM 820 O O . ALA A 1 105 ? 23.915 -6.590 6.170 1.00 81.56 105 ALA A O 1
ATOM 821 N N . SER A 1 106 ? 24.884 -8.616 6.122 1.00 81.56 106 SER A N 1
ATOM 822 C CA . SER A 1 106 ? 26.269 -8.128 6.171 1.00 81.56 106 SER A CA 1
ATOM 823 C C . SER A 1 106 ? 26.713 -7.485 4.855 1.00 81.56 106 SER A C 1
ATOM 825 O O . SER A 1 106 ? 27.679 -6.728 4.821 1.00 81.56 106 SER A O 1
ATOM 827 N N . THR A 1 107 ? 26.005 -7.775 3.764 1.00 80.38 107 THR A N 1
ATOM 828 C CA . THR A 1 107 ? 26.205 -7.169 2.449 1.00 80.38 107 THR A CA 1
ATOM 829 C C . THR A 1 107 ? 24.997 -6.311 2.110 1.00 80.38 107 THR A C 1
ATOM 831 O O . THR A 1 107 ? 23.867 -6.805 2.081 1.00 80.38 107 THR A O 1
ATOM 834 N N . SER A 1 108 ? 25.232 -5.030 1.829 1.00 72.88 108 SER A N 1
ATOM 835 C CA . SER A 1 108 ? 24.170 -4.165 1.327 1.00 72.88 108 SER A CA 1
ATOM 836 C C . SER A 1 108 ? 23.758 -4.603 -0.080 1.00 72.88 108 SER A C 1
ATOM 838 O O . SER A 1 108 ? 24.589 -4.727 -0.980 1.00 72.88 108 SER A O 1
ATOM 840 N N . PHE A 1 109 ? 22.459 -4.825 -0.270 1.00 68.94 109 PHE A N 1
ATOM 841 C CA . PHE A 1 109 ? 21.843 -4.970 -1.580 1.00 68.94 109 PHE A CA 1
ATOM 842 C C . PHE A 1 109 ? 20.721 -3.929 -1.677 1.00 68.94 109 PHE A C 1
ATOM 844 O O . PHE A 1 109 ? 19.828 -3.903 -0.836 1.00 68.94 109 PHE A O 1
ATOM 851 N N . LEU A 1 110 ? 20.783 -3.036 -2.672 1.00 68.00 110 LEU A N 1
ATOM 852 C CA . LEU A 1 110 ? 19.801 -1.959 -2.927 1.00 68.00 110 LEU A CA 1
ATOM 853 C C . LEU A 1 110 ? 19.621 -0.895 -1.818 1.00 68.00 110 LEU A C 1
ATOM 855 O O . LEU A 1 110 ? 18.878 0.059 -2.029 1.00 68.00 110 LEU A O 1
ATOM 859 N N . MET A 1 111 ? 20.285 -1.030 -0.670 1.00 69.69 111 MET A N 1
ATOM 860 C CA . MET A 1 111 ? 20.199 -0.129 0.488 1.00 69.69 111 MET A CA 1
ATOM 861 C C . MET A 1 111 ? 21.616 0.287 0.909 1.00 69.69 111 MET A C 1
ATOM 863 O O . MET A 1 111 ? 22.055 -0.014 2.020 1.00 69.69 111 MET A O 1
ATOM 867 N N . ASP A 1 112 ? 22.397 0.825 -0.029 1.00 74.38 112 ASP A N 1
ATOM 868 C CA . ASP A 1 112 ? 23.764 1.285 0.234 1.00 74.38 112 ASP A CA 1
ATOM 869 C C . ASP A 1 112 ? 23.798 2.783 0.560 1.00 74.38 112 ASP A C 1
ATOM 871 O O . ASP A 1 112 ? 22.797 3.496 0.465 1.00 74.38 112 ASP A O 1
ATOM 875 N N . ASP A 1 113 ? 24.977 3.265 0.944 1.00 80.62 113 ASP A N 1
ATOM 876 C CA . ASP A 1 113 ? 25.151 4.635 1.423 1.00 80.62 113 ASP A CA 1
ATOM 877 C C . ASP A 1 113 ? 25.128 5.694 0.297 1.00 80.62 113 ASP A C 1
ATOM 879 O O . ASP A 1 113 ? 25.402 6.875 0.530 1.00 80.62 113 ASP A O 1
ATOM 883 N N . LYS A 1 114 ? 24.820 5.299 -0.949 1.00 76.38 114 LYS A N 1
ATOM 884 C CA . LYS A 1 114 ? 24.837 6.200 -2.114 1.00 76.38 114 LYS A CA 1
ATOM 885 C C . LYS A 1 114 ? 23.597 7.087 -2.221 1.00 76.38 114 LYS A C 1
ATOM 887 O O . LYS A 1 114 ? 23.593 7.988 -3.053 1.00 76.38 114 LYS A O 1
ATOM 892 N N . LEU A 1 115 ? 22.554 6.833 -1.428 1.00 81.94 115 LEU A N 1
ATOM 893 C CA . LEU A 1 115 ? 21.274 7.557 -1.447 1.00 81.94 115 LEU A CA 1
ATOM 894 C C . LEU A 1 115 ? 20.795 7.944 -0.033 1.00 81.94 115 LEU A C 1
ATOM 896 O O . LEU A 1 115 ? 19.599 7.938 0.249 1.00 81.94 115 LEU A O 1
ATOM 900 N N . LEU A 1 116 ? 21.719 8.276 0.873 1.00 85.12 116 LEU A N 1
ATOM 901 C CA . LEU A 1 116 ? 21.403 8.614 2.267 1.00 85.12 116 LEU A CA 1
ATOM 902 C C . LEU A 1 116 ? 20.851 10.029 2.454 1.00 85.12 116 LEU A C 1
ATOM 904 O O . LEU A 1 116 ? 20.203 10.296 3.465 1.00 85.12 116 LEU A O 1
ATOM 908 N N . ASN A 1 117 ? 21.128 10.950 1.530 1.00 89.69 117 ASN A N 1
ATOM 909 C CA . ASN A 1 117 ? 20.691 12.339 1.648 1.00 89.69 117 ASN A CA 1
ATOM 910 C C . ASN A 1 117 ? 20.238 12.955 0.315 1.00 89.69 117 ASN A C 1
ATOM 912 O O . ASN A 1 117 ? 20.420 12.392 -0.768 1.00 89.69 117 ASN A O 1
ATOM 916 N N . LEU A 1 118 ? 19.620 14.134 0.420 1.00 93.56 118 LEU A N 1
ATOM 917 C CA . LEU A 1 118 ? 19.035 14.849 -0.714 1.00 93.56 118 LEU A CA 1
ATOM 918 C C . LEU A 1 118 ? 20.078 15.268 -1.755 1.00 93.56 118 LEU A C 1
ATOM 920 O O . LEU A 1 118 ? 19.785 15.208 -2.947 1.00 93.56 118 LEU A O 1
ATOM 924 N N . ASP A 1 119 ? 21.285 15.641 -1.332 1.00 94.44 119 ASP A N 1
ATOM 925 C CA . ASP A 1 119 ? 22.346 16.063 -2.251 1.00 94.44 119 ASP A CA 1
ATOM 926 C C . ASP A 1 119 ? 22.856 14.886 -3.090 1.00 94.44 119 AS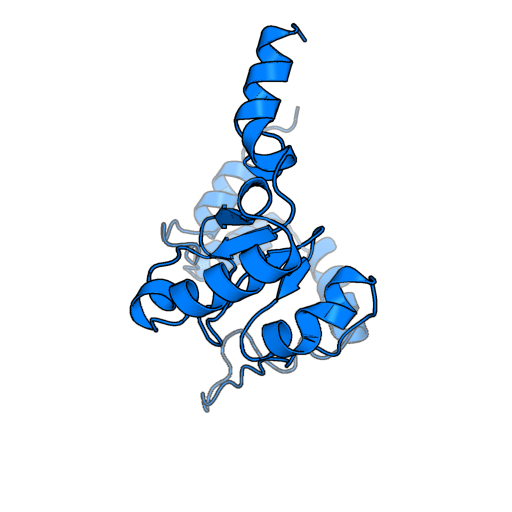P A C 1
ATOM 928 O O . ASP A 1 119 ? 23.015 15.003 -4.308 1.00 94.44 119 ASP A O 1
ATOM 932 N N . GLN A 1 120 ? 23.035 13.718 -2.466 1.00 92.31 120 GLN A N 1
ATOM 933 C CA . GLN A 1 120 ? 23.384 12.477 -3.159 1.00 92.31 120 GLN A CA 1
ATOM 934 C C . GLN A 1 120 ? 22.301 12.068 -4.166 1.00 92.31 120 GLN A C 1
ATOM 936 O O . GLN A 1 120 ? 22.614 11.750 -5.316 1.00 92.31 120 GLN A O 1
ATOM 941 N N . PHE A 1 121 ? 21.024 12.125 -3.766 1.00 92.38 121 PHE A N 1
ATOM 942 C CA . PHE A 1 121 ? 19.900 11.863 -4.668 1.00 92.38 121 PHE A CA 1
ATOM 943 C C . PHE A 1 121 ? 19.889 12.831 -5.854 1.00 92.38 121 PHE A C 1
ATOM 945 O O . PHE A 1 121 ? 19.806 12.393 -7.003 1.00 92.38 121 PHE A O 1
ATOM 952 N N . LYS A 1 122 ? 20.021 14.136 -5.588 1.00 94.75 122 LYS A N 1
ATOM 953 C CA . LYS A 1 122 ? 20.043 15.176 -6.619 1.00 94.75 122 LYS A CA 1
ATOM 954 C C . LYS A 1 122 ? 21.173 14.939 -7.619 1.00 94.75 122 LYS A C 1
ATOM 956 O O . LYS A 1 122 ? 20.921 14.949 -8.819 1.00 94.75 122 LYS A O 1
ATOM 961 N N . SER A 1 123 ? 22.382 14.653 -7.138 1.00 94.06 123 SER A N 1
ATOM 962 C CA . SER A 1 123 ? 23.534 14.383 -8.004 1.00 94.06 123 SER A CA 1
ATOM 963 C C . SER A 1 123 ? 23.309 13.171 -8.918 1.00 94.06 123 SER A C 1
ATOM 965 O O . SER A 1 123 ? 23.606 13.221 -10.113 1.00 94.06 123 SER A O 1
ATOM 967 N N . LEU A 1 124 ? 22.736 12.084 -8.388 1.00 91.69 124 LEU A N 1
ATOM 968 C CA . LEU A 1 124 ? 22.411 10.900 -9.186 1.00 91.69 124 LEU A CA 1
ATOM 969 C C . LEU A 1 124 ? 21.312 11.186 -10.214 1.00 91.69 124 LEU A C 1
ATOM 971 O O . LEU A 1 124 ? 21.429 10.753 -11.361 1.00 91.69 124 LEU A O 1
ATOM 975 N N . LEU A 1 125 ? 20.276 11.934 -9.833 1.00 93.69 125 LEU A N 1
ATOM 976 C CA . LEU A 1 125 ? 19.208 12.335 -10.743 1.00 93.69 125 LEU A CA 1
ATOM 977 C C . LEU A 1 125 ? 19.747 13.194 -11.895 1.00 93.69 125 LEU A C 1
AT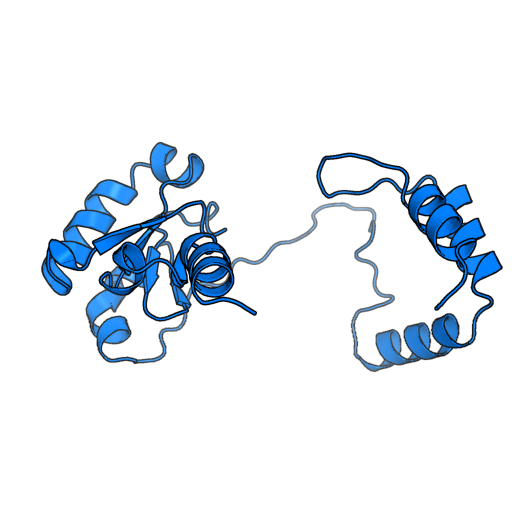OM 979 O O . LEU A 1 125 ? 19.474 12.890 -13.054 1.00 93.69 125 LEU A O 1
ATOM 983 N N . GLU A 1 126 ? 20.553 14.215 -11.591 1.00 95.44 126 GLU A N 1
ATOM 984 C CA . GLU A 1 126 ? 21.198 15.080 -12.589 1.00 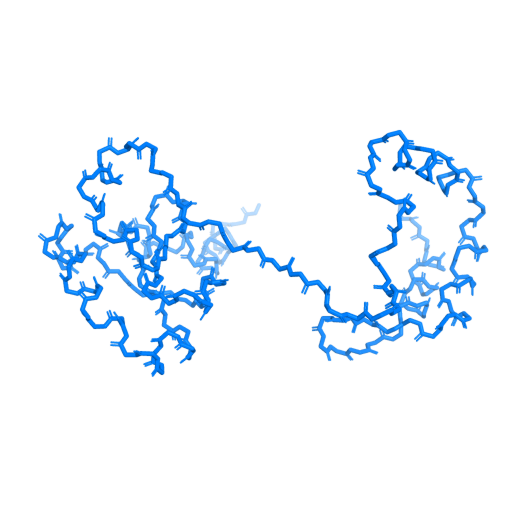95.44 126 GLU A CA 1
ATOM 985 C C . GLU A 1 126 ? 22.107 14.287 -13.531 1.00 95.44 126 GLU A C 1
ATOM 987 O O . GLU A 1 126 ? 22.131 14.536 -14.737 1.00 95.44 126 GLU A O 1
ATOM 992 N N . LYS A 1 127 ? 22.822 13.285 -13.015 1.00 93.38 127 LYS A N 1
ATOM 993 C CA . LYS A 1 127 ? 23.619 12.386 -13.850 1.00 93.38 127 LYS A CA 1
ATOM 994 C C . LYS A 1 127 ? 22.741 11.581 -14.808 1.00 93.38 127 LYS A C 1
ATOM 996 O O . LYS A 1 127 ? 23.026 11.549 -16.001 1.00 93.38 127 LYS A O 1
ATOM 1001 N N . PHE A 1 128 ? 21.708 10.904 -14.302 1.00 92.50 128 PHE A N 1
ATOM 1002 C CA . PHE A 1 128 ? 20.933 9.948 -15.099 1.00 92.50 128 PHE A CA 1
ATOM 1003 C C . PHE A 1 128 ? 19.910 10.595 -16.032 1.00 92.50 128 PHE A C 1
ATOM 1005 O O . PHE A 1 128 ? 19.620 10.022 -17.078 1.00 92.50 128 PHE A O 1
ATOM 1012 N N . ILE A 1 129 ? 19.413 11.796 -15.721 1.00 94.88 129 ILE A N 1
ATOM 1013 C CA . ILE A 1 129 ? 18.538 12.539 -16.640 1.00 94.88 129 ILE A CA 1
ATOM 1014 C C . ILE A 1 129 ? 19.289 13.013 -17.892 1.00 94.88 129 ILE A C 1
ATOM 1016 O O . ILE A 1 129 ? 18.695 13.119 -18.962 1.00 94.88 129 ILE A O 1
ATOM 1020 N N . ASN A 1 130 ? 20.601 13.242 -17.762 1.00 95.12 130 ASN A N 1
ATOM 1021 C CA . ASN A 1 130 ? 21.500 13.626 -18.851 1.00 95.12 130 ASN A CA 1
ATOM 1022 C C . ASN A 1 130 ? 22.234 12.426 -19.478 1.00 95.12 130 ASN A C 1
ATOM 1024 O O . ASN A 1 130 ? 23.077 12.606 -20.357 1.00 95.12 130 ASN A O 1
ATOM 1028 N N . PHE A 1 131 ? 21.952 11.203 -19.024 1.00 94.88 131 PHE A N 1
ATOM 1029 C CA . PHE A 1 131 ? 22.583 9.988 -19.531 1.00 94.88 131 PHE A CA 1
ATOM 1030 C C . PHE A 1 131 ? 21.838 9.459 -20.760 1.00 94.88 131 PHE A C 1
ATOM 1032 O O . PHE A 1 131 ? 20.629 9.657 -20.899 1.00 94.88 131 PHE A O 1
ATOM 1039 N N . ASP A 1 132 ? 22.539 8.750 -21.649 1.00 95.25 132 ASP A N 1
ATOM 1040 C CA . ASP A 1 132 ? 21.882 8.158 -22.814 1.00 95.25 132 ASP A CA 1
ATOM 1041 C C . ASP A 1 132 ? 20.858 7.099 -22.378 1.00 95.25 132 ASP A C 1
ATOM 1043 O O . ASP A 1 132 ? 21.176 6.111 -21.707 1.00 95.25 132 ASP A O 1
ATOM 1047 N N . LYS A 1 133 ? 19.609 7.300 -22.804 1.00 93.62 133 LYS A N 1
ATOM 1048 C CA . LYS A 1 133 ? 18.477 6.418 -22.512 1.00 93.62 133 LYS A CA 1
ATOM 1049 C C . LYS A 1 133 ? 18.729 4.999 -23.022 1.00 93.62 133 LYS A C 1
ATOM 1051 O O . LYS A 1 133 ? 18.350 4.045 -22.345 1.00 93.62 133 LYS A O 1
ATOM 1056 N N . LYS A 1 134 ? 19.384 4.844 -24.181 1.00 94.44 134 LYS A N 1
ATOM 1057 C CA . LYS A 1 134 ? 19.691 3.516 -24.743 1.00 94.44 134 LYS A CA 1
ATOM 1058 C C . LYS A 1 134 ? 20.672 2.754 -23.859 1.00 94.44 134 LYS A C 1
ATOM 1060 O O . LYS A 1 134 ? 20.457 1.574 -23.585 1.00 94.44 134 LYS A O 1
ATOM 1065 N N . GLU A 1 135 ? 21.694 3.435 -23.352 1.00 96.25 135 GLU A N 1
ATOM 1066 C CA . GLU A 1 135 ? 22.651 2.838 -22.420 1.00 96.25 135 GLU A CA 1
ATOM 1067 C C . GLU A 1 135 ? 22.015 2.520 -21.059 1.00 96.25 135 GLU A C 1
ATOM 1069 O O . GLU A 1 135 ? 22.313 1.470 -20.488 1.00 96.25 135 GLU A O 1
ATOM 1074 N N . ILE A 1 136 ? 21.065 3.333 -20.570 1.00 95.44 136 ILE A N 1
ATOM 1075 C CA . ILE A 1 136 ? 20.267 2.979 -19.381 1.00 95.44 136 ILE A CA 1
ATOM 1076 C C . ILE A 1 136 ? 19.522 1.661 -19.620 1.00 95.44 136 ILE A C 1
ATOM 1078 O O . ILE A 1 136 ? 19.692 0.721 -18.842 1.00 95.44 136 ILE A O 1
ATOM 1082 N N . VAL A 1 137 ? 18.742 1.549 -20.699 1.00 96.06 137 VAL A N 1
ATOM 1083 C CA . VAL A 1 137 ? 17.968 0.330 -21.005 1.00 96.06 137 VAL A CA 1
ATOM 1084 C C . VAL A 1 137 ? 18.886 -0.887 -21.138 1.00 96.06 137 VAL A C 1
ATOM 1086 O O . VAL A 1 137 ? 18.627 -1.926 -20.529 1.00 96.06 137 VAL A O 1
ATOM 1089 N N . LYS A 1 138 ? 20.003 -0.744 -21.856 1.00 96.62 138 LYS A N 1
ATOM 1090 C CA . LYS A 1 138 ? 21.022 -1.790 -22.008 1.00 96.62 138 LYS A CA 1
ATOM 1091 C C . LYS A 1 138 ? 21.621 -2.222 -20.669 1.00 96.62 138 LYS A C 1
ATOM 1093 O O . LYS A 1 138 ? 21.787 -3.418 -20.440 1.00 96.62 138 LYS A O 1
ATOM 1098 N N . SER A 1 139 ? 21.901 -1.285 -19.762 1.00 95.62 139 SER A N 1
ATOM 1099 C CA . SER A 1 139 ? 22.407 -1.616 -18.424 1.00 95.62 139 SER A CA 1
ATOM 1100 C C . SER A 1 139 ? 21.404 -2.450 -17.616 1.00 95.62 139 SER A C 1
ATOM 1102 O O . SER A 1 139 ? 21.790 -3.437 -16.989 1.00 95.62 139 SER A O 1
ATOM 1104 N N . ILE A 1 140 ? 20.106 -2.128 -17.696 1.00 96.00 140 ILE A N 1
ATOM 1105 C CA . ILE A 1 140 ? 19.049 -2.877 -17.006 1.00 96.00 140 ILE A CA 1
ATOM 1106 C C . ILE A 1 140 ? 18.842 -4.254 -17.647 1.00 96.00 140 ILE A C 1
ATOM 1108 O O . ILE A 1 140 ? 18.676 -5.232 -16.919 1.00 96.00 140 ILE A O 1
ATOM 1112 N N . LEU A 1 141 ? 18.911 -4.366 -18.978 1.00 95.56 141 LEU A N 1
ATOM 1113 C CA . LEU A 1 141 ? 18.899 -5.654 -19.682 1.00 95.56 141 LEU A CA 1
ATOM 1114 C C . LEU A 1 141 ? 20.036 -6.561 -19.198 1.00 95.56 141 LEU A C 1
ATOM 1116 O O . LEU A 1 141 ? 19.781 -7.676 -18.751 1.00 95.56 141 LEU A O 1
ATOM 1120 N N . ASN A 1 142 ? 21.268 -6.050 -19.195 1.00 97.12 142 ASN A N 1
ATOM 1121 C CA . ASN A 1 142 ? 22.450 -6.800 -18.766 1.00 97.12 142 ASN A CA 1
ATOM 1122 C C . ASN A 1 142 ? 22.414 -7.184 -17.279 1.00 97.12 142 ASN A C 1
ATOM 1124 O O . ASN A 1 142 ? 23.023 -8.174 -16.883 1.00 97.12 142 ASN A O 1
ATOM 1128 N N . SER A 1 143 ? 21.705 -6.413 -16.449 1.00 95.62 143 SER A N 1
ATOM 1129 C CA . SER A 1 143 ? 21.568 -6.699 -15.017 1.00 95.62 143 SER A CA 1
ATOM 1130 C C . SER A 1 143 ? 20.673 -7.903 -14.706 1.00 95.62 143 SER A C 1
ATOM 1132 O O . SER A 1 143 ? 20.663 -8.368 -13.568 1.00 95.62 143 SER A O 1
ATOM 1134 N N . ASN A 1 144 ? 19.892 -8.386 -15.683 1.00 94.56 144 ASN A N 1
ATOM 1135 C CA . ASN A 1 144 ? 18.851 -9.399 -15.487 1.00 94.56 144 ASN A CA 1
ATOM 1136 C C . ASN A 1 144 ? 17.835 -9.035 -14.385 1.00 94.56 144 ASN A C 1
ATOM 1138 O O . ASN A 1 144 ? 17.251 -9.911 -13.745 1.00 94.56 144 ASN A O 1
ATOM 1142 N N . LEU A 1 145 ? 17.605 -7.737 -14.150 1.00 94.94 145 LEU A N 1
ATOM 1143 C CA . LEU A 1 145 ? 16.624 -7.278 -13.174 1.00 94.94 145 LEU A CA 1
ATOM 1144 C C . LEU A 1 145 ? 15.216 -7.740 -13.571 1.00 94.94 145 LEU A C 1
ATOM 1146 O O . LEU A 1 145 ? 14.719 -7.411 -14.649 1.00 94.94 145 LEU A O 1
ATOM 1150 N N . SER A 1 146 ? 14.545 -8.435 -12.657 1.00 96.06 146 SER A N 1
ATOM 1151 C CA . SER A 1 146 ? 13.153 -8.862 -12.787 1.00 96.06 146 SER A CA 1
ATOM 1152 C C . SER A 1 146 ? 12.211 -7.985 -11.960 1.00 96.06 146 SER A C 1
ATOM 1154 O O . SER A 1 146 ? 12.568 -7.482 -10.889 1.00 96.06 146 SER A O 1
ATOM 1156 N N . GLY A 1 147 ? 10.970 -7.833 -12.424 1.00 95.19 147 GLY A N 1
ATOM 1157 C CA . GLY A 1 147 ? 9.928 -7.123 -11.691 1.00 95.19 147 GLY A CA 1
ATOM 1158 C C . GLY A 1 147 ? 9.620 -7.789 -10.346 1.00 95.19 147 GLY A C 1
ATOM 1159 O O . GLY A 1 147 ? 9.230 -8.953 -10.294 1.00 95.19 147 GLY A O 1
ATOM 1160 N N . ARG A 1 148 ? 9.741 -7.032 -9.249 1.00 94.19 148 ARG A N 1
ATOM 1161 C CA . ARG A 1 148 ? 9.503 -7.519 -7.874 1.00 94.19 148 ARG A CA 1
ATOM 1162 C C . ARG A 1 148 ? 8.040 -7.435 -7.415 1.00 94.19 148 ARG A C 1
ATOM 1164 O O . ARG A 1 148 ? 7.753 -7.682 -6.254 1.00 94.19 148 ARG A O 1
ATOM 1171 N N . GLY A 1 149 ? 7.116 -7.129 -8.327 1.00 94.62 149 GLY A N 1
ATOM 1172 C CA . GLY A 1 149 ? 5.669 -7.112 -8.067 1.00 94.62 149 GLY A CA 1
ATOM 1173 C C . GLY A 1 149 ? 4.987 -8.487 -8.139 1.00 94.62 149 GLY A C 1
ATOM 1174 O O . GLY A 1 149 ? 3.768 -8.544 -8.215 1.00 94.62 149 GLY A O 1
ATOM 1175 N N . GLY A 1 150 ? 5.752 -9.585 -8.194 1.00 96.00 150 GLY A N 1
ATOM 1176 C CA . GLY A 1 150 ? 5.244 -10.965 -8.239 1.00 96.00 150 GLY A CA 1
ATOM 1177 C C . GLY A 1 150 ? 5.286 -11.619 -9.624 1.00 96.00 150 GLY A C 1
ATOM 1178 O O . GLY A 1 150 ? 5.668 -12.777 -9.728 1.00 96.00 150 GLY A O 1
ATOM 1179 N N . ALA A 1 151 ? 4.994 -10.879 -10.700 1.00 96.25 151 ALA A N 1
ATOM 1180 C CA . ALA A 1 151 ? 4.992 -11.430 -12.065 1.00 96.25 151 ALA A CA 1
ATOM 1181 C C . ALA A 1 151 ? 6.388 -11.808 -12.602 1.00 96.25 151 ALA A C 1
ATOM 1183 O O . ALA A 1 151 ? 6.490 -12.552 -13.571 1.00 96.25 151 ALA A O 1
ATOM 1184 N N . GLY A 1 152 ? 7.466 -11.257 -12.031 1.00 95.69 152 GLY A N 1
ATOM 1185 C CA . GLY A 1 152 ? 8.840 -11.621 -12.397 1.00 95.69 152 GLY A CA 1
ATOM 1186 C C . GLY A 1 152 ? 9.280 -11.227 -13.813 1.00 95.69 152 GLY A C 1
ATOM 1187 O O . GLY A 1 152 ? 10.363 -11.622 -14.235 1.00 95.69 152 GLY A O 1
ATOM 1188 N N . PHE A 1 153 ? 8.487 -10.445 -14.553 1.00 97.44 153 PHE A N 1
ATOM 1189 C CA . PHE A 1 153 ? 8.815 -10.069 -15.930 1.00 97.44 153 PHE A CA 1
ATOM 1190 C C . PHE A 1 153 ? 10.151 -9.295 -16.003 1.00 97.44 153 PHE A C 1
ATOM 1192 O O . PHE A 1 153 ? 10.360 -8.405 -15.169 1.00 97.44 153 PHE A O 1
ATOM 1199 N N . PRO A 1 154 ? 11.047 -9.577 -16.973 1.00 97.56 154 PRO A N 1
ATOM 1200 C CA . PRO A 1 154 ? 12.330 -8.883 -17.084 1.00 97.56 154 PRO A CA 1
ATOM 1201 C C . PRO A 1 154 ? 12.154 -7.376 -17.314 1.00 97.56 154 PRO A C 1
ATOM 1203 O O . PRO A 1 154 ? 11.589 -6.937 -18.319 1.00 97.56 154 PRO A O 1
ATOM 1206 N N . THR A 1 155 ? 12.663 -6.566 -16.385 1.00 97.69 155 THR A N 1
ATOM 1207 C CA . THR A 1 155 ? 12.491 -5.106 -16.388 1.00 97.69 155 THR A CA 1
ATOM 1208 C C . THR A 1 155 ? 13.126 -4.475 -17.624 1.00 97.69 155 THR A C 1
ATOM 1210 O O . THR A 1 155 ? 12.510 -3.620 -18.256 1.00 97.69 155 THR A O 1
ATOM 1213 N N . GLY A 1 156 ? 14.321 -4.937 -18.011 1.00 96.94 156 GLY A N 1
ATOM 1214 C CA . GLY A 1 156 ? 15.029 -4.422 -19.185 1.00 96.94 156 GLY A CA 1
ATOM 1215 C C . GLY A 1 156 ? 14.253 -4.639 -20.484 1.00 96.94 156 GLY A C 1
ATOM 1216 O O . GLY A 1 156 ? 14.148 -3.716 -21.285 1.00 96.94 156 GLY A O 1
ATOM 1217 N N . LEU A 1 157 ? 13.635 -5.815 -20.661 1.00 97.38 157 LEU A N 1
ATOM 1218 C CA . LEU A 1 157 ? 12.807 -6.104 -21.840 1.00 97.38 157 LEU A CA 1
ATOM 1219 C C . LEU A 1 157 ? 11.560 -5.221 -21.874 1.00 97.38 157 LEU A C 1
ATOM 1221 O O . LEU A 1 157 ? 11.223 -4.671 -22.918 1.00 97.38 157 LEU A O 1
ATOM 1225 N N . LYS A 1 158 ? 10.898 -5.036 -20.723 1.00 97.31 158 LYS A N 1
ATOM 1226 C CA . LYS A 1 158 ? 9.720 -4.161 -20.625 1.00 97.31 158 LYS A CA 1
ATOM 1227 C C . LYS A 1 158 ? 10.043 -2.736 -21.078 1.00 97.31 158 LYS A C 1
ATOM 1229 O O . LYS A 1 158 ? 9.235 -2.108 -21.757 1.00 97.31 158 LYS A O 1
ATOM 1234 N N . TRP A 1 159 ? 11.205 -2.223 -20.679 1.00 97.12 159 TRP A N 1
ATOM 1235 C CA . TRP A 1 159 ? 11.645 -0.875 -21.036 1.00 97.12 159 TRP A CA 1
ATOM 1236 C C . TRP A 1 159 ? 12.092 -0.777 -22.493 1.00 97.12 159 TRP A C 1
ATOM 1238 O O . TRP A 1 159 ? 11.747 0.197 -23.154 1.00 97.12 159 TRP A O 1
ATOM 1248 N N . ASP A 1 160 ? 12.798 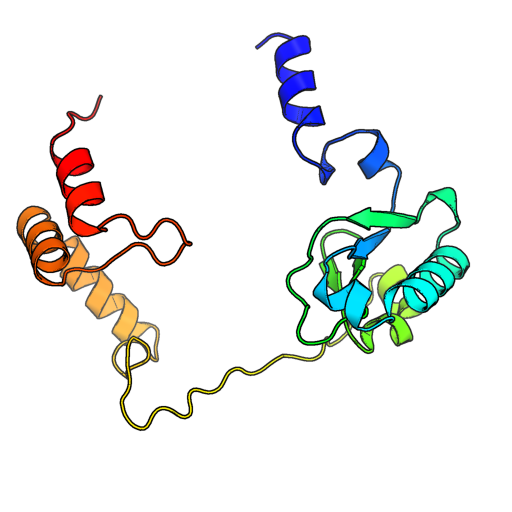-1.785 -23.007 1.00 95.94 160 ASP A N 1
ATOM 1249 C CA . ASP A 1 160 ? 13.212 -1.848 -24.410 1.00 95.94 160 ASP A CA 1
ATOM 1250 C C . ASP A 1 160 ? 12.008 -1.818 -25.362 1.00 95.94 160 ASP A C 1
ATOM 1252 O O . ASP A 1 160 ? 11.995 -1.009 -26.288 1.00 95.94 160 ASP A O 1
ATOM 1256 N N . PHE A 1 161 ? 10.960 -2.603 -25.084 1.00 96.12 161 PHE A N 1
ATOM 1257 C CA . PHE A 1 161 ? 9.718 -2.573 -25.866 1.00 96.12 161 PHE A CA 1
ATOM 1258 C C . PHE A 1 161 ? 9.086 -1.180 -25.876 1.00 96.12 161 PHE A C 1
ATOM 1260 O O . PHE A 1 161 ? 8.846 -0.633 -26.945 1.00 96.12 161 PHE A O 1
ATOM 1267 N N . CYS A 1 162 ? 8.905 -0.569 -24.702 1.00 95.00 162 CYS A N 1
ATOM 1268 C CA . CYS A 1 162 ? 8.358 0.786 -24.593 1.00 95.00 162 CYS A CA 1
ATOM 1269 C C . CYS A 1 162 ? 9.211 1.818 -25.352 1.00 95.00 162 CYS A C 1
ATOM 1271 O O . CYS A 1 162 ? 8.678 2.679 -26.041 1.00 95.00 162 CYS A O 1
ATOM 1273 N N . SER A 1 163 ? 10.542 1.712 -25.282 1.00 93.38 163 SER A N 1
ATOM 1274 C CA . SER A 1 163 ? 11.454 2.666 -25.927 1.00 93.38 163 SER A CA 1
ATOM 1275 C C . SER A 1 163 ? 11.432 2.633 -27.460 1.00 93.38 163 SER A C 1
ATOM 1277 O O . SER A 1 163 ? 11.902 3.577 -28.095 1.00 93.38 163 SER A O 1
ATOM 1279 N N . LYS A 1 164 ? 10.925 1.543 -28.049 1.00 93.81 164 LYS A N 1
ATOM 1280 C CA . LYS A 1 164 ? 10.807 1.354 -29.501 1.00 93.81 164 LYS A CA 1
ATOM 1281 C C . LYS A 1 164 ? 9.488 1.882 -30.058 1.00 93.81 164 LYS A C 1
ATOM 1283 O O . LYS A 1 164 ? 9.391 2.072 -31.271 1.00 93.81 164 LYS A O 1
ATOM 1288 N N . GLU A 1 165 ? 8.508 2.130 -29.196 1.00 95.25 165 GLU A N 1
ATOM 1289 C CA . GLU A 1 165 ? 7.238 2.716 -29.598 1.00 95.25 165 GLU A CA 1
ATOM 1290 C C . GLU A 1 165 ? 7.407 4.189 -29.969 1.00 95.25 165 GLU A C 1
ATOM 1292 O O . GLU A 1 165 ? 8.222 4.925 -29.403 1.00 95.25 165 GLU A O 1
ATOM 1297 N N . LYS A 1 166 ? 6.625 4.628 -30.954 1.00 91.12 166 LYS A N 1
ATOM 1298 C CA . LYS A 1 166 ? 6.576 6.039 -31.332 1.00 91.12 166 LYS A CA 1
ATOM 1299 C C . LYS A 1 166 ? 5.709 6.773 -30.317 1.00 91.12 166 LYS A C 1
ATOM 1301 O O . LYS A 1 166 ? 4.618 6.310 -30.003 1.00 91.12 166 LYS A O 1
ATOM 1306 N N . SER A 1 167 ? 6.184 7.919 -29.837 1.00 84.31 167 SER A N 1
ATOM 1307 C CA . SER A 1 167 ? 5.292 8.859 -29.158 1.00 84.31 167 SER A CA 1
ATOM 1308 C C . SER A 1 167 ? 4.275 9.367 -30.173 1.00 84.31 167 SER A C 1
ATOM 1310 O O . SER A 1 167 ? 4.661 9.713 -31.293 1.00 84.31 167 SER A O 1
ATOM 1312 N N . GLU A 1 168 ? 3.009 9.403 -29.771 1.00 67.56 168 GLU A N 1
ATOM 1313 C CA . GLU A 1 168 ? 2.011 10.271 -30.404 1.00 67.56 168 GLU A CA 1
ATOM 1314 C C . GLU A 1 168 ? 2.347 11.747 -30.158 1.00 67.56 168 GLU A C 1
ATOM 1316 O O . GLU A 1 168 ? 3.032 12.038 -29.140 1.00 67.56 168 GLU A O 1
#